Protein AF-A0A2T7PGX6-F1 (afdb_monomer_lite)

Structure (mmCIF, N/CA/C/O backbone):
data_AF-A0A2T7PGX6-F1
#
_entry.id   AF-A0A2T7PGX6-F1
#
loop_
_atom_site.group_PDB
_atom_site.id
_atom_site.type_symbol
_atom_site.label_atom_id
_atom_site.label_alt_id
_atom_site.label_comp_id
_atom_site.label_asym_id
_atom_site.label_entity_id
_atom_site.label_seq_id
_atom_site.pdbx_PDB_ins_code
_atom_site.Cartn_x
_atom_site.Cartn_y
_atom_site.Cartn_z
_atom_site.occupancy
_atom_site.B_iso_or_equiv
_atom_site.auth_seq_id
_atom_site.auth_comp_id
_atom_site.auth_asym_id
_atom_site.auth_atom_id
_atom_site.pdbx_PDB_model_num
ATOM 1 N N . MET A 1 1 ? 26.682 -7.881 -15.735 1.00 46.00 1 MET A N 1
ATOM 2 C CA . MET A 1 1 ? 26.041 -8.793 -14.769 1.00 46.00 1 MET A CA 1
ATOM 3 C C . MET A 1 1 ? 24.841 -8.058 -14.175 1.00 46.00 1 MET A C 1
ATOM 5 O O . MET A 1 1 ? 24.962 -7.607 -13.059 1.00 46.00 1 MET A O 1
ATOM 9 N N . GLU A 1 2 ? 23.732 -7.836 -14.907 1.00 48.75 2 GLU A N 1
ATOM 10 C CA . GLU A 1 2 ? 22.580 -7.116 -14.305 1.00 48.75 2 GLU A CA 1
ATOM 11 C C . GLU A 1 2 ? 21.231 -7.212 -15.055 1.00 48.75 2 GLU A C 1
ATOM 13 O O . GLU A 1 2 ? 20.417 -6.300 -15.032 1.00 48.75 2 GLU A O 1
ATOM 18 N N . LEU A 1 3 ? 20.925 -8.346 -15.696 1.00 46.34 3 LEU A N 1
ATOM 19 C CA . LEU A 1 3 ? 19.570 -8.591 -16.237 1.00 46.34 3 LEU A CA 1
ATOM 20 C C . LEU A 1 3 ? 18.630 -9.300 -15.240 1.00 46.34 3 LEU A C 1
ATOM 22 O O . LEU A 1 3 ? 17.449 -9.490 -15.530 1.00 46.34 3 LEU A O 1
ATOM 26 N N . ASN A 1 4 ? 19.118 -9.662 -14.046 1.00 47.03 4 ASN A N 1
ATOM 27 C CA . ASN A 1 4 ? 18.321 -10.356 -13.022 1.00 47.03 4 ASN A CA 1
ATOM 28 C C . ASN A 1 4 ? 17.297 -9.433 -12.312 1.00 47.03 4 ASN A C 1
ATOM 30 O O . ASN A 1 4 ? 16.379 -9.898 -11.632 1.00 47.03 4 ASN A O 1
ATOM 34 N N . GLN A 1 5 ? 17.438 -8.115 -12.491 1.00 54.16 5 GLN A N 1
ATOM 35 C CA . GLN A 1 5 ? 16.581 -7.086 -11.895 1.00 54.16 5 GLN A CA 1
ATOM 36 C C . GLN A 1 5 ? 15.229 -6.966 -12.627 1.00 54.16 5 GLN A C 1
ATOM 38 O O . GLN A 1 5 ? 14.182 -7.015 -11.990 1.00 54.16 5 GLN A O 1
ATOM 43 N N . ILE A 1 6 ? 15.221 -6.914 -13.966 1.00 55.09 6 ILE A N 1
ATOM 44 C CA . ILE A 1 6 ? 13.996 -6.655 -14.755 1.00 55.09 6 ILE A CA 1
ATOM 45 C C . ILE A 1 6 ? 13.163 -7.935 -14.974 1.00 55.09 6 ILE A C 1
ATOM 47 O O . ILE A 1 6 ? 11.946 -7.875 -15.136 1.00 55.09 6 ILE A O 1
ATOM 51 N N . ARG A 1 7 ? 13.790 -9.121 -14.946 1.00 54.00 7 ARG A N 1
ATOM 52 C CA . ARG A 1 7 ? 13.149 -10.388 -15.356 1.00 54.00 7 ARG A CA 1
ATOM 53 C C . ARG A 1 7 ? 12.591 -11.251 -14.218 1.00 54.00 7 ARG A C 1
ATOM 55 O O . ARG A 1 7 ? 11.948 -12.255 -14.498 1.00 54.00 7 ARG A O 1
ATOM 62 N N . SER A 1 8 ? 12.816 -10.900 -12.949 1.00 61.75 8 SER A N 1
ATOM 63 C CA . SER A 1 8 ? 12.464 -11.779 -11.815 1.00 61.75 8 SER A CA 1
ATOM 64 C C . SER A 1 8 ? 11.046 -11.596 -11.259 1.00 61.75 8 SER A C 1
ATOM 66 O O . SER A 1 8 ? 10.736 -12.132 -10.200 1.00 61.75 8 SER A O 1
ATOM 68 N N . GLY A 1 9 ? 10.169 -10.855 -11.949 1.00 68.44 9 GLY A N 1
ATOM 69 C CA . GLY A 1 9 ? 8.749 -10.771 -11.583 1.00 68.44 9 GLY A CA 1
ATOM 70 C C . GLY A 1 9 ? 8.4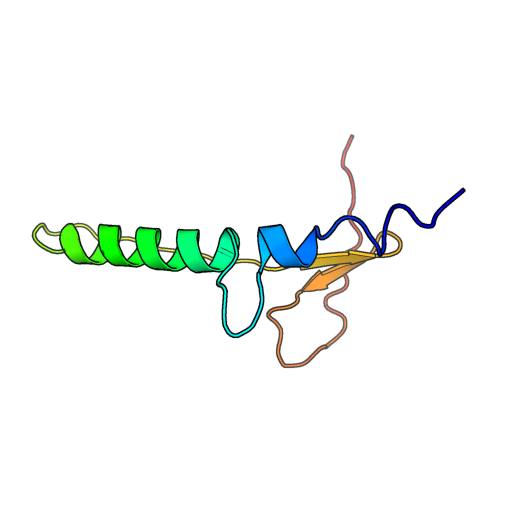87 -10.174 -10.197 1.00 68.44 9 GLY A C 1
ATOM 71 O O . GLY A 1 9 ? 7.406 -10.363 -9.654 1.00 68.44 9 GLY A O 1
ATOM 72 N N . LYS A 1 10 ? 9.446 -9.445 -9.611 1.00 77.88 10 LYS A N 1
ATOM 73 C CA . LYS A 1 10 ? 9.337 -8.905 -8.244 1.00 77.88 10 LYS A CA 1
ATOM 74 C C . LYS A 1 10 ? 8.086 -8.043 -8.075 1.00 77.88 10 LYS A C 1
ATOM 76 O O . LYS A 1 10 ? 7.303 -8.272 -7.159 1.00 77.88 10 LYS A O 1
ATOM 81 N N . SER A 1 11 ? 7.848 -7.122 -9.008 1.00 82.12 11 SER A N 1
ATOM 82 C CA . SER A 1 11 ? 6.645 -6.283 -9.009 1.00 82.12 11 SER A CA 1
ATOM 83 C C . SER A 1 11 ? 5.372 -7.093 -9.263 1.00 82.12 11 SER A C 1
ATOM 85 O O . SER A 1 11 ? 4.342 -6.797 -8.668 1.00 82.12 11 SER A O 1
ATOM 87 N N . TYR A 1 12 ? 5.443 -8.153 -10.077 1.00 83.50 12 TYR A N 1
ATOM 88 C CA . TYR A 1 12 ? 4.311 -9.052 -10.320 1.00 83.50 12 TYR A CA 1
ATOM 89 C C . TYR A 1 12 ? 3.927 -9.835 -9.060 1.00 83.50 12 TYR A C 1
ATOM 91 O O . TYR A 1 12 ? 2.757 -9.951 -8.728 1.00 83.50 12 TYR A O 1
ATOM 99 N N . THR A 1 13 ? 4.897 -10.325 -8.296 1.00 88.06 13 THR A N 1
ATOM 100 C CA . THR A 1 13 ? 4.608 -11.007 -7.032 1.00 88.06 13 THR A CA 1
ATOM 101 C C . THR A 1 13 ? 4.113 -10.021 -5.969 1.00 88.06 13 THR A C 1
ATOM 103 O O . THR A 1 13 ? 3.145 -10.308 -5.267 1.00 88.06 13 THR A O 1
ATOM 106 N N . MET A 1 14 ? 4.742 -8.845 -5.848 1.00 88.62 14 MET A N 1
ATOM 107 C CA . MET A 1 14 ? 4.429 -7.878 -4.787 1.00 88.62 14 MET A CA 1
ATOM 108 C C . MET A 1 14 ? 3.145 -7.085 -5.050 1.00 88.62 14 MET A C 1
ATOM 110 O O . MET A 1 14 ? 2.260 -7.077 -4.202 1.00 88.62 14 MET A O 1
ATOM 114 N N . M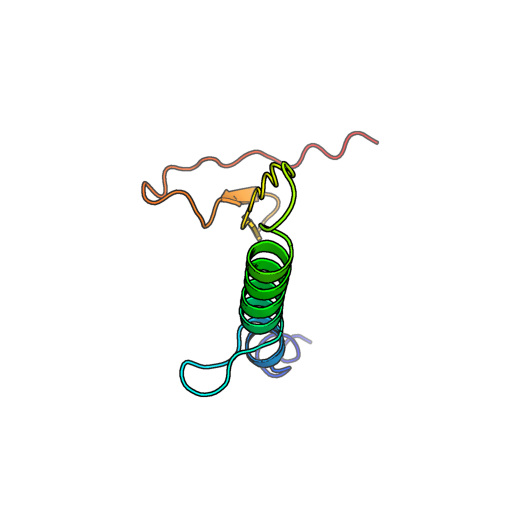ET A 1 15 ? 3.010 -6.446 -6.212 1.00 88.69 15 MET A N 1
ATOM 115 C CA . MET A 1 15 ? 1.826 -5.655 -6.576 1.00 88.69 15 MET A CA 1
ATOM 116 C C . MET A 1 15 ? 0.852 -6.428 -7.463 1.00 88.69 15 MET A C 1
ATOM 118 O O . MET A 1 15 ? -0.361 -6.279 -7.315 1.00 88.69 15 MET A O 1
ATOM 122 N N . GLY A 1 16 ? 1.355 -7.303 -8.332 1.00 88.25 16 GLY A N 1
ATOM 123 C CA . GLY A 1 16 ? 0.514 -8.011 -9.294 1.00 88.25 16 GLY A CA 1
ATOM 124 C C . GLY A 1 16 ? 0.304 -7.250 -10.588 1.00 88.25 16 GLY A C 1
ATOM 125 O O . GLY A 1 16 ? 1.020 -6.307 -10.926 1.00 88.25 16 GLY A O 1
ATOM 126 N N . SER A 1 17 ? -0.705 -7.694 -11.323 1.00 86.06 17 SER A N 1
ATOM 127 C CA . SER A 1 17 ? -1.257 -7.013 -12.484 1.00 86.06 17 SER A CA 1
ATOM 128 C C . SER A 1 17 ? -2.637 -6.441 -12.152 1.00 86.06 17 SER A C 1
ATOM 130 O O . SER A 1 17 ? -3.186 -6.654 -11.073 1.00 86.06 17 SER A O 1
ATOM 132 N N . ARG A 1 18 ? -3.240 -5.729 -13.109 1.00 81.44 18 ARG A N 1
ATOM 133 C CA . ARG A 1 18 ? -4.622 -5.238 -12.970 1.00 81.44 18 ARG A CA 1
ATOM 134 C C . ARG A 1 18 ? -5.646 -6.370 -12.830 1.00 81.44 18 ARG A C 1
ATOM 136 O O . ARG A 1 18 ? -6.721 -6.137 -12.293 1.00 81.44 18 ARG A O 1
ATOM 143 N N . VAL A 1 19 ? -5.317 -7.560 -13.335 1.00 86.44 19 VAL A N 1
ATOM 144 C CA . VAL A 1 19 ? -6.191 -8.742 -13.319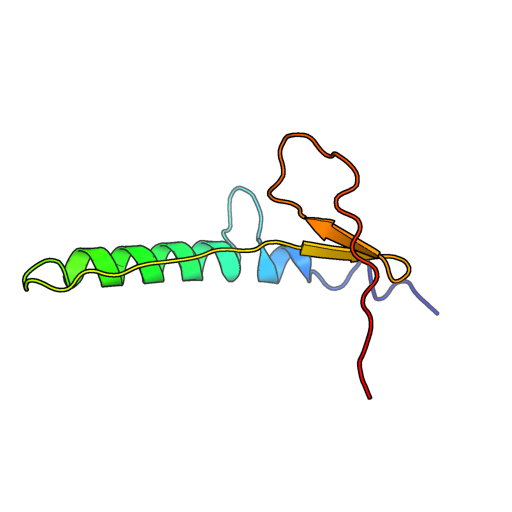 1.00 86.44 19 VAL A CA 1
ATOM 145 C C . VAL A 1 19 ? -5.866 -9.628 -12.119 1.00 86.44 19 VAL A C 1
ATOM 147 O O . VAL A 1 19 ? -6.763 -10.087 -11.418 1.00 86.44 19 VAL A O 1
ATOM 150 N N . GLU A 1 20 ? -4.578 -9.827 -11.844 1.00 87.50 20 GLU A N 1
ATOM 151 C CA . GLU A 1 20 ? -4.102 -10.681 -10.761 1.00 87.50 20 GLU A CA 1
ATOM 152 C C . GLU A 1 20 ? -3.444 -9.842 -9.669 1.00 87.50 20 GLU A C 1
ATOM 154 O O . GLU A 1 20 ? -2.287 -9.445 -9.793 1.00 87.50 20 GLU A O 1
ATOM 159 N N . LYS A 1 21 ? -4.171 -9.602 -8.572 1.00 88.56 21 LYS A N 1
ATOM 160 C CA . LYS A 1 21 ? -3.636 -8.920 -7.384 1.00 88.56 21 LYS A CA 1
ATOM 161 C C . LYS A 1 21 ? -2.407 -9.663 -6.845 1.00 88.56 21 LYS A C 1
ATOM 163 O O . LYS A 1 21 ? -2.474 -10.881 -6.657 1.00 88.56 21 LYS A O 1
ATOM 168 N N . GLY A 1 22 ? -1.331 -8.937 -6.548 1.00 90.44 22 GLY A N 1
ATOM 169 C CA . GLY A 1 22 ? -0.138 -9.456 -5.873 1.00 90.44 22 GLY A CA 1
ATOM 170 C C . GLY A 1 22 ? -0.301 -9.535 -4.354 1.00 90.44 22 GLY A C 1
ATOM 171 O O . GLY A 1 22 ? -1.407 -9.432 -3.822 1.00 90.44 22 GLY A O 1
ATOM 172 N N . LEU A 1 23 ? 0.806 -9.718 -3.640 1.00 91.94 23 LEU A N 1
ATOM 173 C CA . LEU A 1 23 ? 0.813 -9.860 -2.182 1.00 91.94 23 LEU A CA 1
ATOM 174 C C . LEU A 1 23 ? 0.312 -8.611 -1.442 1.00 91.94 23 LEU A C 1
ATOM 176 O O . LEU A 1 23 ? -0.534 -8.746 -0.561 1.00 91.94 23 LEU A O 1
ATOM 180 N N . ILE A 1 24 ? 0.791 -7.417 -1.805 1.00 91.38 24 ILE A N 1
ATOM 181 C CA . ILE A 1 24 ? 0.442 -6.145 -1.148 1.00 91.38 24 ILE A CA 1
ATOM 182 C C . ILE A 1 24 ? -1.072 -5.885 -1.206 1.00 91.38 24 ILE A C 1
ATOM 184 O O . ILE A 1 24 ? -1.682 -5.779 -0.142 1.00 91.38 24 ILE A O 1
ATOM 188 N N . PRO A 1 25 ? -1.729 -5.848 -2.387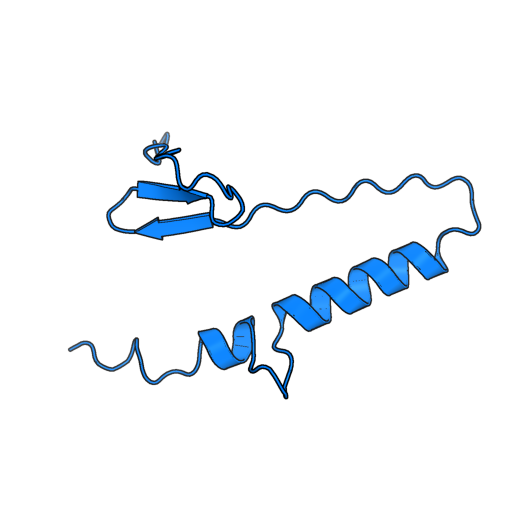 1.00 91.81 25 PRO A N 1
ATOM 189 C CA . PRO A 1 25 ? -3.168 -5.591 -2.436 1.00 91.81 25 PRO A CA 1
ATOM 190 C C . PRO A 1 25 ? -3.990 -6.680 -1.731 1.00 91.81 25 PRO A C 1
ATOM 192 O O . PRO A 1 25 ? -4.965 -6.354 -1.062 1.00 91.81 25 PRO A O 1
ATOM 195 N N . ARG A 1 26 ? -3.582 -7.959 -1.800 1.00 93.25 26 ARG A N 1
ATOM 196 C CA . ARG A 1 26 ? -4.263 -9.046 -1.068 1.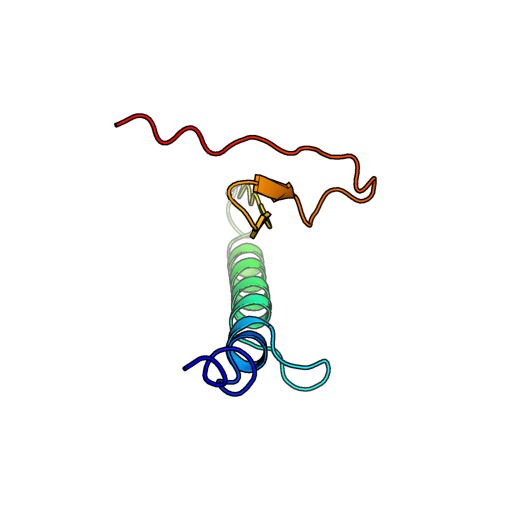00 93.25 26 ARG A CA 1
ATOM 197 C C . ARG A 1 26 ? -4.146 -8.896 0.449 1.00 93.25 26 ARG A C 1
ATOM 199 O O . ARG A 1 26 ? -5.083 -9.239 1.166 1.00 93.25 26 ARG A O 1
ATOM 206 N N . LEU A 1 27 ? -2.996 -8.436 0.941 1.00 92.75 27 LEU A N 1
ATOM 207 C CA . LEU A 1 27 ? -2.785 -8.186 2.364 1.00 92.75 27 LEU A CA 1
ATOM 208 C C . LEU A 1 27 ? -3.666 -7.033 2.844 1.00 92.75 27 LEU A C 1
ATOM 210 O O . LEU A 1 27 ? -4.318 -7.174 3.874 1.00 92.75 27 LEU A O 1
ATOM 214 N N . CYS A 1 28 ? -3.722 -5.935 2.086 1.00 93.25 28 CYS A N 1
ATOM 215 C CA . CYS A 1 28 ? -4.597 -4.806 2.394 1.00 93.25 28 CYS A CA 1
ATOM 216 C C . CYS A 1 28 ? -6.068 -5.238 2.447 1.00 93.25 28 CYS A C 1
ATOM 218 O O . CYS A 1 28 ? -6.737 -4.940 3.432 1.00 93.25 28 CYS A O 1
ATOM 220 N N . ASP A 1 29 ? -6.546 -5.996 1.452 1.00 92.75 29 ASP A N 1
ATOM 221 C CA . ASP A 1 29 ? -7.926 -6.504 1.427 1.00 92.75 29 ASP A CA 1
ATOM 222 C C . ASP A 1 29 ? -8.252 -7.293 2.709 1.00 92.75 29 ASP A C 1
ATOM 224 O O . ASP A 1 29 ? -9.229 -6.997 3.395 1.00 92.75 29 ASP A O 1
ATOM 228 N N . LYS A 1 30 ? -7.391 -8.252 3.079 1.00 92.88 30 LYS A N 1
ATOM 229 C CA . LYS A 1 30 ? -7.580 -9.076 4.283 1.00 92.88 30 LYS A CA 1
ATOM 230 C C . LYS A 1 30 ? -7.489 -8.278 5.579 1.00 92.88 30 LYS A C 1
ATOM 232 O O . LYS A 1 30 ? -8.220 -8.566 6.522 1.00 92.88 30 LYS A O 1
ATOM 237 N N . LEU A 1 31 ? -6.581 -7.304 5.647 1.00 91.19 31 LEU A N 1
ATOM 238 C CA . LEU A 1 31 ? -6.424 -6.445 6.819 1.00 91.19 31 LEU A CA 1
ATOM 239 C C . LEU A 1 31 ? -7.715 -5.665 7.077 1.00 91.19 31 LEU A C 1
ATOM 241 O O . LEU A 1 31 ? -8.217 -5.662 8.199 1.00 91.19 31 LEU A O 1
ATOM 245 N N . PHE A 1 32 ? -8.276 -5.047 6.038 1.00 90.00 32 PHE A N 1
ATOM 246 C CA . PHE A 1 32 ? -9.518 -4.290 6.167 1.00 90.00 32 PHE A CA 1
ATOM 247 C C . PHE A 1 32 ? -10.735 -5.190 6.391 1.00 90.00 32 PHE A C 1
ATOM 249 O O . PHE A 1 32 ? -11.598 -4.834 7.189 1.00 90.00 32 PHE A O 1
ATOM 256 N N . GLU A 1 33 ? -10.785 -6.373 5.774 1.00 91.12 33 GLU A N 1
ATOM 257 C CA . GLU A 1 33 ? -11.818 -7.377 6.051 1.00 91.12 33 GLU A CA 1
ATOM 258 C C . GLU A 1 33 ? -11.817 -7.784 7.533 1.00 91.12 33 GLU A C 1
ATOM 260 O O . GLU A 1 33 ? -12.858 -7.804 8.188 1.00 91.12 33 GLU A O 1
ATOM 265 N N . PHE A 1 34 ? -10.640 -8.043 8.092 1.00 87.94 34 PHE A N 1
ATOM 266 C CA . PHE A 1 34 ? -10.479 -8.414 9.492 1.00 87.94 34 PHE A CA 1
ATOM 267 C C . PHE A 1 34 ? -10.876 -7.298 10.461 1.00 87.94 34 PHE A C 1
ATOM 269 O O . PHE A 1 34 ? -11.515 -7.559 11.481 1.00 87.94 34 PHE A O 1
ATOM 276 N N . ILE A 1 35 ? -10.524 -6.050 10.140 1.00 87.06 35 ILE A N 1
ATOM 277 C CA . ILE A 1 35 ? -10.959 -4.878 10.908 1.00 87.06 35 ILE A CA 1
ATOM 278 C C . ILE A 1 35 ? -12.487 -4.750 10.849 1.00 87.06 35 ILE A C 1
ATOM 280 O O . ILE A 1 35 ? -13.120 -4.560 11.885 1.00 87.06 35 ILE A O 1
ATOM 284 N N . ALA A 1 36 ? -13.092 -4.924 9.670 1.00 85.69 36 ALA A N 1
ATOM 285 C CA . ALA A 1 36 ? -14.541 -4.854 9.499 1.00 85.69 36 ALA A CA 1
ATOM 286 C C . ALA A 1 36 ? -15.271 -5.941 10.305 1.00 85.69 36 ALA A C 1
ATOM 288 O O . ALA A 1 36 ? -16.264 -5.650 10.965 1.00 85.69 36 ALA A O 1
ATOM 289 N N . GLN A 1 37 ? -14.752 -7.171 10.329 1.00 86.00 37 GLN A N 1
ATOM 290 C CA . GLN A 1 37 ? -15.324 -8.277 11.110 1.00 86.00 37 GLN A CA 1
ATOM 291 C C . GLN A 1 37 ? -15.228 -8.067 12.629 1.00 86.00 37 GLN A C 1
ATOM 293 O O . GLN A 1 37 ? -16.032 -8.616 13.378 1.00 86.00 37 GLN A O 1
ATOM 298 N N . ARG A 1 38 ? -14.257 -7.276 13.096 1.00 77.31 38 ARG A N 1
ATOM 299 C CA . ARG A 1 38 ? -14.012 -7.000 14.523 1.00 77.31 38 ARG A CA 1
ATOM 300 C C . ARG A 1 38 ? -14.648 -5.712 15.032 1.00 77.31 38 ARG A C 1
ATOM 302 O O . ARG A 1 38 ? -14.485 -5.387 16.202 1.00 77.31 38 ARG A O 1
ATOM 309 N N . SER A 1 39 ? -15.405 -5.019 14.188 1.00 63.56 39 SER A N 1
ATOM 310 C CA . SER A 1 39 ? -16.099 -3.766 14.518 1.00 63.56 39 SER A CA 1
ATOM 311 C C . SER A 1 39 ? -17.280 -3.917 15.495 1.00 63.56 39 SER A C 1
ATOM 313 O O . SER A 1 39 ? -18.023 -2.964 15.706 1.00 63.56 39 SER A O 1
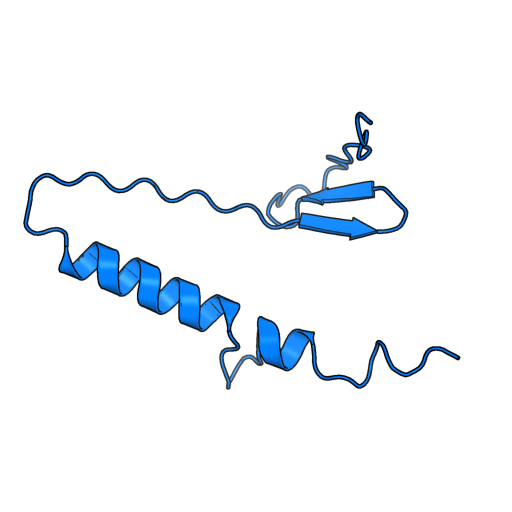ATOM 315 N N . HIS A 1 40 ? -17.468 -5.105 16.080 1.00 64.12 40 HIS A N 1
ATOM 316 C CA . HIS A 1 40 ? -18.600 -5.428 16.949 1.00 64.12 40 HIS A CA 1
ATOM 317 C C . HIS A 1 40 ? -18.389 -5.096 18.435 1.00 64.12 40 HIS A C 1
ATOM 319 O O . HIS A 1 40 ? -19.367 -5.064 19.175 1.00 64.12 40 HIS A O 1
ATOM 325 N N . ASP A 1 41 ? -17.158 -4.789 18.840 1.00 59.12 41 ASP A N 1
ATOM 326 C CA . ASP A 1 41 ? -16.822 -4.240 20.155 1.00 59.12 41 ASP A CA 1
ATOM 327 C C . ASP A 1 41 ? -16.239 -2.833 19.958 1.00 59.12 41 ASP A C 1
ATOM 329 O O . ASP A 1 41 ? -15.795 -2.508 18.859 1.00 59.12 41 ASP A O 1
ATOM 333 N N . GLU A 1 42 ? -16.219 -1.993 20.994 1.00 65.62 42 GLU A N 1
ATOM 334 C CA . GLU A 1 42 ? -15.711 -0.603 21.019 1.00 65.62 42 GLU A CA 1
ATOM 335 C C . GLU A 1 42 ? -14.191 -0.460 20.711 1.00 65.62 42 GLU A C 1
ATOM 337 O O . GLU A 1 42 ? -13.482 0.370 21.282 1.00 65.62 42 GLU A O 1
ATOM 342 N N . LEU A 1 43 ? -13.642 -1.285 19.818 1.00 71.50 43 LEU A N 1
ATOM 343 C CA . LEU A 1 43 ? -12.268 -1.263 19.349 1.00 71.50 43 LEU A CA 1
ATOM 344 C C . LEU A 1 43 ? -12.092 -0.221 18.241 1.00 71.50 43 LEU A C 1
ATOM 346 O O . LEU A 1 43 ? -12.488 -0.407 17.090 1.00 71.50 43 LEU A O 1
ATOM 350 N N . PHE A 1 44 ? -11.375 0.847 18.570 1.00 76.62 44 PHE A N 1
ATOM 351 C CA . PHE A 1 44 ? -10.838 1.769 17.579 1.00 76.62 44 PHE A CA 1
ATOM 352 C C . PHE A 1 44 ? -9.533 1.213 17.002 1.00 76.62 44 PHE A C 1
ATOM 354 O O . PHE A 1 44 ? -8.553 1.015 17.721 1.00 76.62 44 PHE A O 1
ATOM 361 N N . CYS A 1 45 ? -9.502 0.979 15.689 1.00 80.62 45 CYS A N 1
ATOM 362 C CA . CYS A 1 45 ? -8.296 0.583 14.966 1.00 80.62 45 CYS A CA 1
ATOM 363 C C . CYS A 1 45 ? -7.776 1.762 14.135 1.00 80.62 45 CYS A C 1
ATOM 365 O O . CYS A 1 45 ? -8.503 2.312 13.309 1.00 80.62 45 CYS A O 1
ATOM 367 N N . LYS A 1 46 ? -6.512 2.145 14.343 1.00 86.12 46 LYS A N 1
ATOM 368 C CA . LYS A 1 46 ? -5.812 3.144 13.527 1.00 86.12 46 LYS A CA 1
ATOM 369 C C . LYS A 1 46 ? -4.842 2.424 12.595 1.00 86.12 46 LYS A C 1
ATOM 371 O O . LYS A 1 46 ? -3.972 1.697 13.067 1.00 86.12 46 LYS A O 1
ATOM 376 N N . VAL A 1 47 ? -4.982 2.644 11.290 1.00 87.75 47 VAL A N 1
ATOM 377 C CA . VAL A 1 47 ? -4.079 2.103 10.266 1.00 87.75 47 VAL A CA 1
ATOM 378 C C . VAL A 1 47 ? -3.334 3.262 9.619 1.00 87.75 47 VAL A C 1
ATOM 380 O O . VAL A 1 47 ? -3.953 4.212 9.147 1.00 87.75 47 VAL A O 1
ATOM 383 N N . GLU A 1 48 ? -2.009 3.178 9.598 1.00 90.44 48 GLU A N 1
ATOM 384 C CA . GLU A 1 48 ? -1.132 4.135 8.927 1.00 90.44 48 GLU A CA 1
ATOM 385 C C . GLU A 1 48 ? -0.391 3.417 7.798 1.00 90.44 48 GLU A C 1
ATOM 387 O O . GLU A 1 48 ? 0.014 2.263 7.947 1.00 90.44 48 GLU A O 1
ATOM 392 N N . VAL A 1 49 ? -0.242 4.088 6.657 1.00 89.50 49 VAL A N 1
ATOM 393 C CA . VAL A 1 49 ? 0.427 3.541 5.473 1.00 89.50 49 VAL A CA 1
ATOM 394 C C . VAL A 1 49 ? 1.463 4.547 5.002 1.00 89.50 49 VAL A C 1
ATOM 396 O O . VAL A 1 49 ? 1.153 5.722 4.823 1.00 89.50 49 VAL A O 1
ATOM 399 N N . SER A 1 50 ? 2.680 4.068 4.769 1.00 89.50 50 SER A N 1
ATOM 400 C CA . SER A 1 50 ? 3.741 4.798 4.088 1.00 89.50 50 SER A CA 1
ATOM 401 C C . SER A 1 50 ? 4.204 3.981 2.888 1.00 89.50 50 SER A C 1
ATOM 403 O O . SER A 1 50 ? 4.347 2.759 2.972 1.00 89.50 50 SER A O 1
ATOM 405 N N . TYR A 1 51 ? 4.409 4.640 1.749 1.00 89.56 51 TYR A N 1
ATOM 406 C CA . TYR A 1 51 ? 4.943 3.989 0.560 1.00 89.56 51 TYR A CA 1
ATOM 407 C C . TYR A 1 51 ? 6.086 4.831 0.018 1.00 89.56 51 TYR A C 1
ATOM 409 O O . TYR A 1 51 ? 5.887 5.978 -0.358 1.00 89.56 51 TYR A O 1
ATOM 417 N N . MET A 1 52 ? 7.293 4.276 0.043 1.00 87.81 52 MET A N 1
ATOM 418 C CA . MET A 1 52 ? 8.517 5.010 -0.247 1.00 87.81 52 MET A CA 1
ATOM 419 C C . MET A 1 52 ? 9.347 4.263 -1.284 1.00 87.81 52 MET A C 1
ATOM 421 O O . MET A 1 52 ? 9.412 3.032 -1.270 1.00 87.81 52 MET A O 1
ATOM 425 N N . GLU A 1 53 ? 10.012 5.016 -2.150 1.00 85.06 53 GLU A N 1
ATOM 426 C CA . GLU A 1 53 ? 11.060 4.524 -3.035 1.00 85.06 53 GLU A CA 1
ATOM 427 C C . GLU A 1 53 ? 12.414 5.014 -2.529 1.00 85.06 53 GLU A C 1
ATOM 429 O O . GLU A 1 53 ? 12.562 6.171 -2.142 1.00 85.06 53 GLU A O 1
ATOM 434 N N . ILE A 1 54 ? 13.408 4.128 -2.529 1.00 87.31 54 ILE A N 1
ATOM 435 C CA . ILE A 1 54 ? 14.790 4.497 -2.238 1.00 87.31 54 ILE A CA 1
ATOM 436 C C . ILE A 1 54 ? 15.580 4.341 -3.525 1.00 87.31 54 ILE A C 1
ATOM 438 O O . ILE A 1 54 ? 15.738 3.230 -4.034 1.00 87.31 54 ILE A O 1
ATOM 442 N N . TYR A 1 55 ? 16.088 5.456 -4.037 1.00 84.56 55 TYR A N 1
ATOM 443 C CA . TYR A 1 55 ? 16.903 5.481 -5.242 1.00 84.56 55 TYR A CA 1
ATOM 444 C C . TYR A 1 55 ? 18.072 6.441 -5.056 1.00 84.56 55 TYR A C 1
ATOM 446 O O . TYR A 1 55 ? 17.880 7.582 -4.652 1.00 84.56 55 TYR A O 1
ATOM 454 N N . ASN A 1 56 ? 19.297 5.991 -5.344 1.00 86.00 56 ASN A N 1
ATOM 455 C CA . ASN A 1 56 ? 20.508 6.811 -5.210 1.00 86.00 56 ASN A CA 1
ATOM 456 C C . ASN A 1 56 ? 20.607 7.527 -3.841 1.00 86.00 56 ASN A C 1
ATOM 458 O O . ASN A 1 56 ? 20.783 8.743 -3.781 1.00 86.00 56 ASN A O 1
ATOM 462 N N . GLU A 1 57 ? 20.413 6.767 -2.755 1.00 86.06 57 GLU A N 1
ATOM 463 C CA . GLU A 1 57 ? 20.448 7.239 -1.353 1.00 86.06 57 GLU A CA 1
ATOM 464 C C . GLU A 1 57 ? 19.405 8.313 -0.990 1.00 86.06 57 GLU A C 1
ATOM 466 O O . GLU A 1 57 ? 19.452 8.918 0.083 1.00 86.06 57 GLU A O 1
ATOM 471 N N . LYS A 1 58 ? 18.420 8.526 -1.863 1.00 78.06 58 LYS A N 1
ATOM 472 C CA . LYS A 1 58 ? 17.302 9.442 -1.656 1.00 78.06 58 LYS A CA 1
ATOM 473 C C . LYS A 1 58 ? 16.034 8.657 -1.371 1.00 78.06 58 LYS A C 1
ATOM 475 O O . LYS A 1 58 ? 15.760 7.670 -2.053 1.00 78.06 58 LYS A O 1
ATOM 480 N N . VAL A 1 59 ? 15.266 9.105 -0.378 1.00 84.25 59 VAL A N 1
ATOM 481 C CA . VAL A 1 59 ? 13.919 8.590 -0.107 1.00 84.25 59 VAL A CA 1
ATOM 482 C C . VAL A 1 59 ? 12.899 9.469 -0.808 1.00 84.25 59 VAL A C 1
ATOM 484 O O . VAL A 1 59 ? 12.874 10.678 -0.595 1.00 84.25 59 VAL A O 1
ATOM 487 N N . HIS A 1 60 ? 12.034 8.856 -1.600 1.00 83.75 60 HIS A N 1
ATOM 488 C CA . HIS A 1 60 ? 10.922 9.505 -2.276 1.00 83.75 60 HIS A CA 1
ATOM 489 C C . HIS A 1 60 ? 9.611 8.964 -1.715 1.00 83.75 60 HIS A C 1
ATOM 491 O O . HIS A 1 60 ? 9.389 7.755 -1.718 1.00 83.75 60 HIS A O 1
ATOM 497 N N . ASP A 1 61 ? 8.746 9.849 -1.222 1.00 88.06 61 ASP A N 1
ATOM 498 C CA . ASP A 1 61 ? 7.400 9.466 -0.798 1.00 88.06 61 ASP A CA 1
ATOM 499 C C . ASP A 1 61 ? 6.513 9.284 -2.036 1.00 88.06 61 ASP A C 1
ATOM 501 O O . ASP A 1 61 ? 6.274 10.224 -2.793 1.00 88.06 61 ASP A O 1
ATOM 505 N N . LEU A 1 62 ? 6.045 8.056 -2.254 1.00 87.12 62 LEU A N 1
ATOM 506 C CA . LEU A 1 62 ? 5.192 7.689 -3.384 1.00 87.12 62 LEU A CA 1
ATOM 507 C C . LEU A 1 62 ? 3.718 8.042 -3.147 1.00 87.12 62 LEU A C 1
ATOM 509 O O . LEU A 1 62 ? 2.915 7.929 -4.074 1.00 87.12 62 LEU A O 1
ATOM 513 N N . LEU A 1 63 ? 3.341 8.436 -1.925 1.00 86.88 63 LEU A N 1
ATOM 514 C CA . LEU A 1 63 ? 1.979 8.854 -1.589 1.00 86.88 63 LEU A CA 1
ATOM 515 C C . LEU A 1 63 ? 1.789 10.373 -1.634 1.00 86.88 63 LEU A C 1
ATOM 517 O O . LEU A 1 63 ? 0.644 10.813 -1.535 1.00 86.88 63 LEU A O 1
ATOM 521 N N . ASP A 1 64 ? 2.847 11.176 -1.808 1.00 85.06 64 ASP A N 1
ATOM 522 C CA . ASP A 1 64 ? 2.712 12.627 -1.973 1.00 85.06 64 ASP A CA 1
ATOM 523 C C . ASP A 1 64 ? 2.257 12.980 -3.406 1.00 85.06 64 ASP A C 1
ATOM 525 O O . ASP A 1 64 ? 3.054 12.923 -4.350 1.00 85.06 64 ASP A O 1
ATOM 529 N N . PRO A 1 65 ? 0.996 13.420 -3.613 1.00 75.44 65 PRO A N 1
ATOM 530 C CA . PRO A 1 65 ? 0.486 13.753 -4.941 1.00 75.44 65 PRO A CA 1
ATOM 531 C C . PRO A 1 65 ? 1.153 14.995 -5.542 1.00 75.44 65 PRO A C 1
ATOM 533 O O . PRO A 1 65 ? 1.006 15.251 -6.736 1.00 75.44 65 PRO A O 1
ATOM 536 N N . LYS A 1 66 ? 1.844 15.805 -4.728 1.00 74.19 66 LYS A N 1
ATOM 537 C CA . LYS A 1 66 ? 2.512 17.021 -5.199 1.00 74.19 66 LYS A CA 1
ATOM 538 C C . LYS A 1 66 ? 3.886 16.730 -5.794 1.00 74.19 66 LYS A C 1
ATOM 540 O O . LYS A 1 66 ? 4.452 17.649 -6.384 1.00 74.19 66 LYS A O 1
ATOM 545 N N . GLY A 1 67 ? 4.406 15.503 -5.647 1.00 58.94 67 GLY A N 1
ATOM 546 C CA . GLY A 1 67 ? 5.716 15.085 -6.157 1.00 58.94 67 GLY A CA 1
ATOM 547 C C . GLY A 1 67 ? 6.855 16.016 -5.734 1.00 58.94 67 GLY A C 1
ATOM 548 O O . GLY A 1 67 ? 7.887 16.074 -6.400 1.00 58.94 67 GLY A O 1
ATOM 549 N N . LYS A 1 68 ? 6.643 16.819 -4.685 1.00 53.66 68 LYS A N 1
ATOM 550 C CA . LYS A 1 68 ? 7.558 17.884 -4.296 1.00 53.66 68 LYS A CA 1
ATOM 551 C C . LYS A 1 68 ? 8.613 17.254 -3.429 1.00 53.66 68 LYS A C 1
ATOM 553 O O . LYS A 1 68 ? 8.396 17.217 -2.230 1.00 53.66 68 LYS A O 1
ATOM 558 N N . ASP A 1 69 ? 9.704 16.797 -4.046 1.00 55.66 69 ASP A N 1
ATOM 559 C CA . ASP A 1 69 ? 11.043 16.625 -3.466 1.00 55.66 69 ASP A CA 1
ATOM 560 C C . ASP A 1 69 ? 11.081 16.567 -1.927 1.00 55.66 69 ASP A C 1
ATOM 562 O O . ASP A 1 69 ? 11.848 17.279 -1.278 1.00 55.66 69 ASP A O 1
ATOM 566 N N . SER A 1 70 ? 10.290 15.691 -1.304 1.00 53.31 70 SER A N 1
ATOM 567 C CA . SER A 1 70 ? 10.375 15.406 0.124 1.00 53.31 70 SER A CA 1
ATOM 568 C C . SER A 1 70 ? 11.496 14.391 0.288 1.00 53.31 70 SER A C 1
ATOM 570 O O . SER A 1 70 ? 11.327 13.313 0.850 1.00 53.31 70 SER A O 1
ATOM 572 N N . THR A 1 71 ? 12.633 14.728 -0.320 1.00 51.62 71 THR A N 1
ATOM 573 C CA . THR A 1 71 ? 13.835 13.927 -0.358 1.00 51.62 71 THR A CA 1
ATOM 574 C C . THR A 1 71 ? 14.488 14.090 0.993 1.00 51.62 71 THR A C 1
ATOM 576 O O . THR A 1 71 ? 15.230 15.042 1.231 1.00 51.62 71 THR A O 1
ATOM 579 N N . GLN A 1 72 ? 14.178 13.176 1.900 1.00 61.78 72 GLN A N 1
ATOM 580 C CA . GLN A 1 72 ? 14.952 13.042 3.120 1.00 61.78 72 GLN A CA 1
ATOM 581 C C . GLN A 1 72 ? 16.139 12.138 2.799 1.00 61.78 72 GLN A C 1
ATOM 583 O O . GLN A 1 72 ? 15.976 11.042 2.259 1.00 61.78 72 GLN A O 1
ATOM 588 N N . VAL A 1 73 ? 17.346 12.637 3.056 1.00 60.03 73 VAL A N 1
ATOM 589 C CA . VAL A 1 73 ? 18.559 11.819 2.992 1.00 60.03 73 VAL A CA 1
ATOM 590 C C . VAL A 1 73 ? 18.452 10.789 4.111 1.00 60.03 73 VAL A C 1
ATOM 592 O O . VAL A 1 73 ? 18.161 11.154 5.252 1.00 60.03 73 VAL A O 1
ATOM 595 N N . VAL A 1 74 ? 18.654 9.509 3.792 1.00 61.78 74 VAL A N 1
ATOM 596 C CA . VAL A 1 74 ? 18.726 8.464 4.820 1.00 61.78 74 VAL A CA 1
ATOM 597 C C . VAL A 1 74 ? 20.001 8.693 5.623 1.00 61.78 74 VAL A C 1
ATOM 599 O O . VAL A 1 74 ? 21.082 8.273 5.223 1.00 61.78 74 VAL A O 1
ATOM 602 N N . GLU A 1 75 ? 19.897 9.372 6.760 1.00 54.88 75 GLU A N 1
ATOM 603 C CA . GLU A 1 75 ? 20.989 9.409 7.724 1.00 54.88 75 GLU A CA 1
ATOM 604 C C . GLU A 1 75 ? 20.934 8.111 8.543 1.00 54.88 75 GLU A C 1
ATOM 606 O O . GLU A 1 75 ? 20.186 7.981 9.514 1.00 54.88 75 GLU A O 1
ATOM 611 N N . CYS A 1 76 ? 21.698 7.104 8.115 1.00 48.47 76 CYS A N 1
ATOM 612 C CA . CYS A 1 76 ? 21.937 5.904 8.911 1.00 48.47 76 CYS A CA 1
ATOM 613 C C . CYS A 1 76 ? 22.775 6.295 10.135 1.00 48.47 76 CYS A C 1
ATOM 615 O O . CYS A 1 76 ? 24.005 6.253 10.084 1.00 48.47 76 CYS A O 1
ATOM 617 N N . LYS A 1 77 ? 22.133 6.692 11.240 1.00 44.12 77 LYS A N 1
ATOM 618 C CA . LYS A 1 77 ? 22.829 6.804 12.528 1.00 44.12 77 LYS A CA 1
ATOM 619 C C . LYS A 1 77 ? 23.356 5.421 12.910 1.00 44.12 77 LYS A C 1
ATOM 621 O O . LYS A 1 77 ? 22.570 4.521 13.200 1.00 44.12 77 LYS A O 1
ATOM 626 N N . SER A 1 78 ? 24.677 5.279 12.808 1.00 41.91 78 SER A N 1
ATOM 627 C CA . SER A 1 78 ? 25.452 4.131 13.291 1.00 41.91 78 SER A CA 1
ATOM 628 C C . SER A 1 78 ? 25.626 4.187 14.803 1.00 41.91 78 SER A C 1
ATOM 630 O O . SER A 1 78 ? 25.605 5.315 15.350 1.00 41.91 78 SER A O 1
#

Organism: Pomacea canaliculata (NCBI:txid400727)

Secondary structure (DSSP, 8-state):
---TTTSS-HHHHHTB-SSSB-HHHHHHHHHHHHHHHTTTSS---------EEEETTEEEETT-TT-----EE-----

Foldseek 3Di:
DDPCVVPVCPCCQQQNDPVDGHDPVVVVVVVVVVVVVVPPDPDDDDDDDWDWDQDPQWIFTPPPPVSPCPTDRPPPPD

pLDDT: mean 76.35, std 15.64, range [41.91, 93.25]

InterPro domains:
  IPR001752 Kinesin motor domain [PF00225] (7-75)
  IPR001752 Kinesin motor domain [PS50067] (1-78)
  IPR027417 P-loop containing nucleoside triphosphate hydrolase [SSF52540] (5-70)
  IPR036961 Kinesin motor domain superfamily [G3DSA:3.40.850.10] (3-78)

Sequence (78 aa):
MELNQIRSGKSYTMMGSRVEKGLIPRLCDKLFEFIAQRSHDELFCKVEVSYMEIYNEKVHDLLDPKGKDSTQVVECKS

Radius of gyration: 17.37 Å; chains: 1; bounding box: 45×30×37 Å